Protein AF-A0A1X3DKF4-F1 (afdb_monomer_lite)

Structure (mmCIF, N/CA/C/O backbone):
data_AF-A0A1X3DKF4-F1
#
_entry.id   AF-A0A1X3DKF4-F1
#
loop_
_atom_site.group_PDB
_atom_site.id
_atom_site.type_symbol
_atom_site.label_atom_id
_atom_site.label_alt_id
_atom_site.label_comp_id
_atom_site.label_asym_id
_atom_site.label_entity_id
_atom_site.label_seq_id
_atom_site.pdbx_PDB_ins_code
_atom_site.Cartn_x
_atom_site.Cartn_y
_atom_site.Cartn_z
_atom_site.occupancy
_atom_site.B_iso_or_equiv
_atom_site.auth_seq_id
_atom_site.auth_comp_id
_atom_site.auth_asym_id
_atom_site.auth_atom_id
_atom_site.pdbx_PDB_model_num
ATOM 1 N N . MET A 1 1 ? 24.517 -13.925 -3.374 1.00 43.31 1 MET A N 1
ATOM 2 C CA . MET A 1 1 ? 24.315 -14.612 -4.671 1.00 43.31 1 MET A CA 1
ATOM 3 C C . MET A 1 1 ? 22.936 -14.247 -5.194 1.00 43.31 1 MET A C 1
ATOM 5 O O . MET A 1 1 ? 21.982 -14.393 -4.443 1.00 43.31 1 MET A O 1
ATOM 9 N N . ALA A 1 2 ? 22.820 -13.753 -6.428 1.00 64.00 2 ALA A N 1
ATOM 10 C CA . ALA A 1 2 ? 21.516 -13.524 -7.049 1.00 64.00 2 ALA A CA 1
ATOM 11 C C . ALA A 1 2 ? 20.961 -14.861 -7.572 1.00 64.00 2 ALA A C 1
ATOM 13 O O . ALA A 1 2 ? 21.610 -15.526 -8.379 1.00 64.00 2 ALA A O 1
ATOM 14 N N . SER A 1 3 ? 19.785 -15.279 -7.099 1.00 77.75 3 SER A N 1
ATOM 15 C CA . SER A 1 3 ? 19.079 -16.444 -7.648 1.00 77.75 3 SER A CA 1
ATOM 16 C C . SER A 1 3 ? 18.406 -16.042 -8.956 1.00 77.75 3 SER A C 1
ATOM 18 O O . SER A 1 3 ? 17.637 -15.084 -8.973 1.00 77.75 3 SER A O 1
ATOM 20 N N . ARG A 1 4 ? 18.613 -16.800 -10.038 1.00 82.31 4 ARG A N 1
ATOM 21 C CA . ARG A 1 4 ? 17.828 -16.617 -11.268 1.00 82.31 4 ARG A CA 1
ATOM 22 C C . ARG A 1 4 ? 16.382 -17.050 -10.999 1.00 82.31 4 ARG A C 1
ATOM 24 O O . ARG A 1 4 ? 16.154 -18.146 -10.487 1.00 82.31 4 ARG A O 1
ATOM 31 N N . LYS A 1 5 ? 15.421 -16.179 -11.303 1.00 84.88 5 LYS A N 1
ATOM 32 C CA . LYS A 1 5 ? 13.977 -16.431 -11.209 1.00 84.88 5 LYS A CA 1
ATOM 33 C C . LYS A 1 5 ? 13.355 -16.104 -12.565 1.00 84.88 5 LYS A C 1
ATOM 35 O O . LYS A 1 5 ? 13.715 -15.094 -13.161 1.00 84.88 5 LYS A O 1
ATOM 40 N N . ASN A 1 6 ? 12.450 -16.954 -13.039 1.00 87.62 6 ASN A N 1
ATOM 41 C CA . ASN A 1 6 ? 11.655 -16.667 -14.231 1.00 87.62 6 ASN A CA 1
ATOM 42 C C . ASN A 1 6 ? 10.365 -15.982 -13.779 1.00 87.62 6 ASN A C 1
ATOM 44 O O . ASN A 1 6 ? 9.686 -16.492 -12.889 1.00 87.62 6 ASN A O 1
ATOM 48 N N . ILE A 1 7 ? 10.055 -14.830 -14.368 1.00 86.19 7 ILE A N 1
ATOM 49 C CA . ILE A 1 7 ? 8.872 -14.030 -14.045 1.00 86.19 7 ILE A CA 1
ATOM 50 C C . ILE A 1 7 ? 8.028 -13.946 -15.311 1.00 86.19 7 ILE A C 1
ATOM 52 O O . ILE A 1 7 ? 8.547 -13.621 -16.377 1.00 86.19 7 ILE A O 1
ATOM 56 N N . HIS A 1 8 ? 6.740 -14.256 -15.194 1.00 90.19 8 HIS A N 1
ATOM 57 C CA . HIS A 1 8 ? 5.787 -13.985 -16.261 1.00 90.19 8 HIS A CA 1
ATOM 58 C C . HIS A 1 8 ? 5.372 -12.511 -16.200 1.00 90.19 8 HIS A C 1
ATOM 60 O O . HIS A 1 8 ? 4.999 -12.017 -15.136 1.00 90.19 8 HIS A O 1
ATOM 66 N N . VAL A 1 9 ? 5.454 -11.819 -17.333 1.00 89.88 9 VAL A N 1
ATOM 67 C CA . VAL A 1 9 ? 5.118 -10.400 -17.475 1.00 89.88 9 VAL A CA 1
ATOM 68 C C . VAL A 1 9 ? 3.869 -10.309 -18.343 1.00 89.88 9 VAL A C 1
ATOM 70 O O . VAL A 1 9 ? 3.807 -10.943 -19.391 1.00 89.88 9 VAL A O 1
ATOM 73 N N . THR A 1 10 ? 2.866 -9.562 -17.883 1.00 92.06 10 THR A N 1
ATOM 74 C CA . THR A 1 10 ? 1.636 -9.338 -18.660 1.00 92.06 10 THR A CA 1
ATOM 75 C C . THR A 1 10 ? 1.871 -8.324 -19.776 1.00 92.06 10 THR A C 1
ATOM 77 O O . THR A 1 10 ? 2.720 -7.444 -19.619 1.00 92.06 10 THR A O 1
ATOM 80 N N . ASP A 1 11 ? 1.053 -8.363 -20.828 1.00 95.00 11 ASP A N 1
ATOM 81 C CA . ASP A 1 11 ? 1.101 -7.400 -21.939 1.00 95.00 11 ASP A CA 1
ATOM 82 C C . ASP A 1 11 ? 1.064 -5.942 -21.449 1.00 95.00 11 ASP A C 1
ATOM 84 O O . ASP A 1 11 ? 1.830 -5.099 -21.912 1.00 95.00 11 ASP A O 1
ATOM 88 N N . ASN A 1 12 ? 0.235 -5.643 -20.441 1.00 93.00 12 ASN A N 1
ATOM 89 C CA . ASN A 1 12 ? 0.157 -4.304 -19.847 1.00 93.00 12 ASN A CA 1
ATOM 90 C C . ASN A 1 12 ? 1.481 -3.884 -19.195 1.00 93.00 12 ASN A C 1
ATOM 92 O O 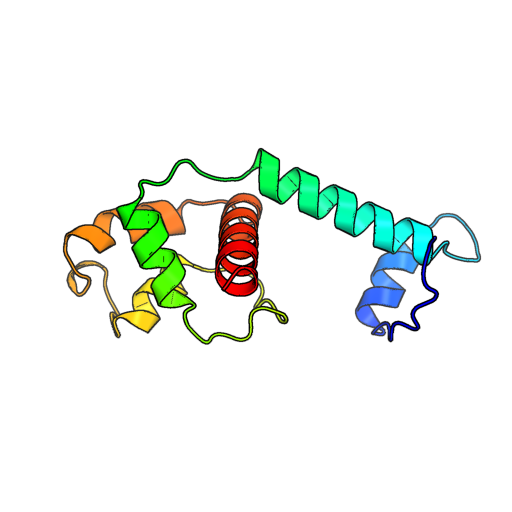. ASN A 1 12 ? 1.906 -2.735 -19.323 1.00 93.00 12 ASN A O 1
ATOM 96 N N . THR A 1 13 ? 2.138 -4.798 -18.478 1.00 92.00 13 THR A N 1
ATOM 97 C CA . THR A 1 13 ? 3.437 -4.533 -17.847 1.00 92.00 13 THR A CA 1
ATOM 98 C C . THR A 1 13 ? 4.530 -4.359 -18.901 1.00 92.00 13 THR A C 1
ATOM 100 O O . THR A 1 13 ? 5.360 -3.459 -18.775 1.00 92.00 13 THR A O 1
ATOM 103 N N . GLU A 1 14 ? 4.511 -5.175 -19.955 1.00 93.00 14 GLU A N 1
ATOM 104 C CA . GLU A 1 14 ? 5.441 -5.074 -21.078 1.00 93.00 14 GLU A CA 1
ATOM 105 C C . GLU A 1 14 ? 5.312 -3.723 -21.788 1.00 93.00 14 GLU A C 1
ATOM 107 O O . GLU A 1 14 ? 6.296 -2.989 -21.899 1.00 93.00 14 GLU A O 1
ATOM 112 N N . GLN A 1 15 ? 4.094 -3.334 -22.170 1.00 93.06 15 GLN A N 1
ATOM 113 C CA . GLN A 1 15 ? 3.829 -2.042 -22.805 1.00 93.06 15 GLN A CA 1
ATOM 114 C C . GLN A 1 15 ? 4.218 -0.863 -21.906 1.00 93.06 15 GLN A C 1
ATOM 116 O O . GLN A 1 15 ? 4.786 0.122 -22.384 1.00 93.06 15 GLN A O 1
ATOM 121 N N . TYR A 1 16 ? 3.958 -0.962 -20.597 1.00 92.06 16 TYR A N 1
ATOM 122 C CA . TYR A 1 16 ? 4.351 0.067 -19.636 1.00 92.06 16 TYR A CA 1
ATOM 123 C C . TYR A 1 16 ? 5.870 0.288 -19.618 1.00 92.06 16 TYR A C 1
ATOM 125 O O . TYR A 1 16 ? 6.318 1.439 -19.576 1.00 92.06 16 TYR A O 1
ATOM 133 N N . ILE A 1 17 ? 6.648 -0.799 -19.650 1.00 92.25 17 ILE A N 1
ATOM 134 C CA . ILE A 1 17 ? 8.115 -0.766 -19.636 1.00 92.25 17 ILE A CA 1
ATOM 135 C C . ILE A 1 17 ? 8.658 -0.261 -20.977 1.00 92.25 17 ILE A C 1
ATOM 137 O O . ILE A 1 17 ? 9.475 0.664 -20.993 1.00 92.25 17 ILE A O 1
ATOM 141 N N . ILE A 1 18 ? 8.177 -0.804 -22.099 1.00 91.81 18 ILE A N 1
ATOM 142 C CA . ILE A 1 18 ? 8.618 -0.406 -23.444 1.00 91.81 18 ILE A CA 1
ATOM 143 C C . ILE A 1 18 ? 8.368 1.088 -23.673 1.00 91.81 18 ILE A C 1
ATOM 145 O O . ILE A 1 18 ? 9.277 1.799 -24.089 1.00 91.81 18 ILE A O 1
ATOM 149 N N . GLY A 1 19 ? 7.189 1.602 -23.303 1.00 91.25 19 GLY A N 1
ATOM 150 C CA . GLY A 1 19 ? 6.840 3.017 -23.478 1.00 91.25 19 GLY A CA 1
ATOM 151 C C . GLY A 1 19 ? 7.690 4.011 -22.673 1.00 91.25 19 GLY A C 1
ATOM 152 O O . GLY A 1 19 ? 7.536 5.218 -22.842 1.00 91.25 19 GLY A O 1
ATOM 153 N N . ARG A 1 20 ? 8.566 3.531 -21.781 1.00 89.31 20 ARG A N 1
ATOM 154 C CA . ARG A 1 20 ? 9.468 4.341 -20.939 1.00 89.31 20 ARG A CA 1
ATOM 155 C C . ARG A 1 20 ? 10.944 4.023 -21.166 1.00 89.31 20 ARG A C 1
ATOM 157 O O . ARG A 1 20 ? 11.793 4.557 -20.458 1.00 89.31 20 ARG A O 1
ATOM 164 N N . THR A 1 21 ? 11.253 3.162 -22.132 1.00 86.94 21 THR A N 1
ATOM 165 C CA . THR A 1 21 ? 12.627 2.774 -22.448 1.00 86.94 21 THR A CA 1
ATOM 166 C C . THR A 1 21 ? 13.052 3.431 -23.758 1.00 86.94 21 THR A C 1
ATOM 168 O O . THR A 1 21 ? 12.310 3.428 -24.732 1.00 86.94 21 THR A O 1
ATOM 171 N N . THR A 1 22 ? 14.244 4.028 -23.782 1.00 77.25 22 THR A N 1
ATOM 172 C CA . THR A 1 22 ? 14.799 4.708 -24.966 1.00 77.25 22 THR A CA 1
ATOM 173 C C . THR A 1 22 ? 15.592 3.778 -25.886 1.00 77.25 22 THR A C 1
ATOM 175 O O . THR A 1 22 ? 16.008 4.199 -26.961 1.00 77.25 22 THR A O 1
ATOM 178 N N . THR A 1 23 ? 15.833 2.533 -25.465 1.00 73.25 23 THR A N 1
ATOM 179 C CA . THR A 1 23 ? 16.598 1.525 -26.205 1.00 73.25 23 THR A CA 1
ATOM 180 C C . THR A 1 23 ? 15.677 0.492 -26.847 1.00 73.25 23 THR A C 1
ATOM 182 O O . THR A 1 23 ? 14.663 0.120 -26.262 1.00 73.25 23 THR A O 1
ATOM 185 N N . ASP A 1 24 ? 16.088 -0.046 -28.000 1.00 72.62 24 ASP A N 1
ATOM 186 C CA . ASP A 1 24 ? 15.342 -1.080 -28.742 1.00 72.62 24 ASP A CA 1
ATOM 187 C C . ASP A 1 24 ? 15.127 -2.379 -27.943 1.00 72.62 24 ASP A C 1
ATOM 189 O O . ASP A 1 24 ? 14.246 -3.175 -28.259 1.00 72.62 24 ASP A O 1
ATOM 193 N N . GLN A 1 25 ? 15.925 -2.602 -26.893 1.00 79.19 25 GLN A N 1
ATOM 194 C CA . GLN A 1 25 ? 15.729 -3.686 -25.933 1.00 79.19 25 GLN A CA 1
ATOM 195 C C . GLN A 1 25 ? 15.653 -3.129 -24.506 1.00 79.19 25 GLN A C 1
ATOM 197 O O . GLN A 1 25 ? 16.643 -2.565 -24.023 1.00 79.19 25 GLN A O 1
ATOM 202 N N . PRO A 1 26 ? 14.513 -3.283 -23.809 1.00 82.81 26 PRO A N 1
ATOM 203 C CA . PRO A 1 26 ? 14.398 -2.897 -22.410 1.00 82.81 26 PRO A CA 1
ATOM 204 C C . PRO A 1 26 ? 15.270 -3.754 -21.489 1.00 82.81 26 PRO A C 1
ATOM 206 O O . PRO A 1 26 ? 15.288 -4.984 -21.582 1.00 82.81 26 PRO A O 1
ATOM 209 N N . ASN A 1 27 ? 15.948 -3.118 -20.531 1.00 89.31 27 ASN A N 1
ATOM 210 C CA . ASN A 1 27 ? 16.587 -3.830 -19.424 1.00 89.31 27 ASN A CA 1
ATOM 211 C C . ASN A 1 27 ? 15.530 -4.247 -18.389 1.00 89.31 27 ASN A C 1
ATOM 213 O O . ASN A 1 27 ? 15.360 -3.589 -17.364 1.00 89.31 27 ASN A O 1
ATOM 217 N N . TRP A 1 28 ? 14.841 -5.360 -18.649 1.00 89.44 28 TRP A N 1
ATOM 218 C CA . TRP A 1 28 ? 13.760 -5.885 -17.807 1.00 89.44 28 TRP A CA 1
ATOM 219 C C . TRP A 1 28 ? 14.128 -5.992 -16.330 1.00 89.44 28 TRP A C 1
ATOM 221 O O . TRP A 1 28 ? 13.398 -5.507 -15.467 1.00 89.44 28 TRP A O 1
ATOM 231 N N . SER A 1 29 ? 15.270 -6.615 -16.028 1.00 89.12 29 SER A N 1
ATOM 232 C CA . SER A 1 29 ? 15.708 -6.807 -14.645 1.00 89.12 29 SER A CA 1
ATOM 233 C C . SER A 1 29 ? 16.002 -5.479 -13.960 1.00 89.12 29 SER A C 1
ATOM 235 O O . SER A 1 29 ? 15.584 -5.287 -12.823 1.00 89.12 29 SER A O 1
ATOM 237 N N . GLY A 1 30 ? 16.684 -4.558 -14.649 1.00 89.94 30 GLY A N 1
ATOM 238 C CA . GLY A 1 30 ? 16.954 -3.222 -14.124 1.00 89.94 30 GLY A CA 1
ATOM 239 C C . GLY A 1 30 ? 15.665 -2.463 -13.824 1.00 89.94 30 GLY A C 1
ATOM 240 O O . GLY A 1 30 ? 15.478 -1.999 -12.706 1.00 89.94 30 GLY A O 1
ATOM 241 N N . THR A 1 31 ? 14.738 -2.414 -14.783 1.00 91.38 31 THR A N 1
ATOM 242 C CA . THR A 1 31 ? 13.466 -1.702 -14.625 1.00 91.38 31 THR A CA 1
ATOM 243 C C . THR A 1 31 ? 12.619 -2.269 -13.489 1.00 91.38 31 THR A C 1
ATOM 245 O O . THR A 1 31 ? 12.092 -1.502 -12.687 1.00 91.38 31 THR A O 1
ATOM 248 N N . ILE A 1 32 ? 12.505 -3.596 -13.386 1.00 91.88 32 ILE A N 1
ATOM 249 C CA . ILE A 1 32 ? 11.733 -4.240 -12.316 1.00 91.88 32 ILE A CA 1
ATOM 250 C C . ILE A 1 32 ? 12.383 -3.983 -10.952 1.00 91.88 32 ILE A C 1
ATOM 252 O O . ILE A 1 32 ? 11.691 -3.581 -10.020 1.00 91.88 32 ILE A O 1
ATOM 256 N N . ASN A 1 33 ? 13.701 -4.160 -10.831 1.00 92.75 33 ASN A N 1
ATOM 257 C CA . ASN A 1 33 ? 14.401 -3.930 -9.566 1.00 92.75 33 ASN A CA 1
ATOM 258 C C . ASN A 1 33 ? 14.275 -2.468 -9.114 1.00 92.75 33 ASN A C 1
ATOM 260 O O . ASN A 1 33 ? 13.896 -2.222 -7.973 1.00 92.75 33 ASN A O 1
ATOM 264 N N . SER A 1 34 ? 14.493 -1.503 -10.013 1.00 93.44 34 SER A N 1
ATOM 265 C CA . SER A 1 34 ? 14.338 -0.080 -9.691 1.00 93.44 34 SER A CA 1
ATOM 266 C C . SER A 1 34 ? 12.894 0.300 -9.355 1.00 93.44 34 SER A C 1
ATOM 268 O O . SER A 1 34 ? 12.672 1.168 -8.514 1.00 93.44 34 SER A O 1
ATOM 270 N N . ALA A 1 35 ? 11.896 -0.360 -9.953 1.00 93.50 35 ALA A N 1
ATOM 271 C CA . ALA A 1 35 ? 10.503 -0.168 -9.559 1.00 93.50 35 ALA A CA 1
ATOM 272 C C . ALA A 1 35 ? 10.265 -0.615 -8.107 1.00 93.50 35 ALA A C 1
ATOM 274 O O . ALA A 1 35 ? 9.637 0.115 -7.346 1.00 93.50 35 ALA A O 1
ATOM 275 N N . PHE A 1 36 ? 10.805 -1.765 -7.692 1.00 94.75 36 PHE A N 1
ATOM 276 C CA . PHE A 1 36 ? 10.713 -2.209 -6.297 1.00 94.75 36 PHE A CA 1
ATOM 277 C C . PHE A 1 36 ? 11.501 -1.316 -5.331 1.00 94.75 36 PHE A C 1
ATOM 279 O O . PHE A 1 36 ? 11.018 -1.059 -4.232 1.00 94.75 36 PHE A O 1
ATOM 286 N N . GLU A 1 37 ? 12.662 -0.794 -5.732 1.00 97.12 37 GLU A N 1
ATOM 287 C CA . GLU A 1 37 ? 13.403 0.202 -4.944 1.00 97.12 37 GLU A CA 1
ATOM 288 C C . GLU A 1 37 ? 12.579 1.481 -4.734 1.00 97.12 37 GLU A C 1
ATOM 290 O O . GLU A 1 37 ? 12.493 1.984 -3.612 1.00 97.12 37 GLU A O 1
ATOM 295 N N . LEU A 1 38 ? 11.918 1.976 -5.787 1.00 96.69 38 LEU A N 1
ATOM 296 C CA . LEU A 1 38 ? 11.024 3.131 -5.702 1.00 96.69 38 LEU A CA 1
ATOM 297 C C . LEU A 1 38 ? 9.819 2.849 -4.797 1.00 96.69 38 LEU A C 1
ATOM 299 O O . LEU A 1 38 ? 9.481 3.679 -3.957 1.00 96.69 38 LEU A O 1
ATOM 303 N N . LEU A 1 39 ? 9.186 1.681 -4.936 1.00 96.06 39 LEU A N 1
ATOM 304 C CA . LEU A 1 39 ? 8.067 1.280 -4.081 1.00 96.06 39 LEU A CA 1
ATOM 305 C C . LEU A 1 39 ? 8.491 1.193 -2.611 1.00 96.06 39 LEU A C 1
ATOM 307 O O . LEU A 1 39 ? 7.803 1.741 -1.757 1.00 96.06 39 LEU A O 1
ATOM 311 N N . ALA A 1 40 ? 9.642 0.588 -2.310 1.00 97.12 40 ALA A N 1
ATOM 312 C CA . ALA A 1 40 ? 10.170 0.518 -0.948 1.00 97.12 40 ALA A CA 1
ATOM 313 C C . ALA A 1 40 ? 10.481 1.913 -0.377 1.00 97.12 40 ALA A C 1
ATOM 315 O O . ALA A 1 40 ? 10.221 2.184 0.798 1.00 97.12 40 ALA A O 1
ATOM 316 N N . HIS A 1 41 ? 11.009 2.818 -1.207 1.00 97.88 41 HIS A N 1
ATOM 317 C CA . HIS A 1 41 ? 11.224 4.206 -0.814 1.00 97.88 41 HIS A CA 1
ATOM 318 C C . HIS A 1 41 ? 9.904 4.913 -0.485 1.00 97.88 41 HIS A C 1
ATOM 320 O O . HIS A 1 41 ? 9.794 5.501 0.589 1.00 97.88 41 HIS A O 1
ATOM 326 N N . LEU A 1 42 ? 8.899 4.813 -1.362 1.00 97.81 42 LEU A N 1
ATOM 327 C CA . LEU A 1 42 ? 7.576 5.412 -1.159 1.00 97.81 42 LEU A CA 1
ATOM 328 C C . LEU A 1 42 ? 6.878 4.842 0.077 1.00 97.81 42 LEU A C 1
ATOM 330 O O . LEU A 1 42 ? 6.395 5.612 0.897 1.00 97.81 42 LEU A O 1
ATOM 334 N N . ALA A 1 43 ? 6.886 3.520 0.263 1.00 97.56 43 ALA A N 1
ATOM 335 C CA . ALA A 1 43 ? 6.288 2.878 1.432 1.00 97.56 43 ALA A CA 1
ATOM 336 C C . ALA A 1 43 ? 6.891 3.394 2.746 1.00 97.56 43 ALA A C 1
ATOM 338 O O . ALA A 1 43 ? 6.185 3.558 3.735 1.00 97.56 43 ALA A O 1
ATOM 339 N N . LYS A 1 44 ? 8.195 3.690 2.759 1.00 97.44 44 LYS A N 1
ATOM 340 C CA . LYS A 1 44 ? 8.865 4.275 3.922 1.00 97.44 44 LYS A CA 1
ATOM 341 C C . LYS A 1 44 ? 8.575 5.770 4.078 1.00 97.44 44 LYS A C 1
ATOM 343 O O . LYS A 1 44 ? 8.341 6.213 5.197 1.00 97.44 44 LYS A O 1
ATOM 348 N N . ALA A 1 45 ? 8.657 6.536 2.992 1.00 98.12 45 ALA A N 1
ATOM 349 C CA . ALA A 1 45 ? 8.541 7.994 3.011 1.00 98.12 45 ALA A CA 1
ATOM 350 C C . ALA A 1 45 ? 7.108 8.469 3.289 1.00 98.12 45 ALA A C 1
ATOM 352 O O . ALA A 1 45 ? 6.914 9.459 3.984 1.00 98.12 45 ALA A O 1
ATOM 353 N N . GLU A 1 46 ? 6.120 7.735 2.782 1.00 98.19 46 GLU A N 1
ATOM 354 C CA . GLU A 1 46 ? 4.699 8.085 2.847 1.00 98.19 46 GLU A CA 1
ATOM 355 C C . GLU A 1 46 ? 3.964 7.346 3.972 1.00 98.19 46 GLU A C 1
ATOM 357 O O . GLU A 1 46 ? 2.740 7.426 4.067 1.00 98.19 46 GLU A O 1
ATOM 362 N N . LYS A 1 47 ? 4.680 6.605 4.831 1.00 97.31 47 LYS A N 1
ATOM 363 C CA . LYS A 1 47 ? 4.059 5.884 5.945 1.00 97.31 47 LYS A CA 1
ATOM 364 C C . LYS A 1 47 ? 3.420 6.884 6.915 1.00 97.31 47 LYS A C 1
ATOM 366 O O . LYS A 1 47 ? 4.147 7.670 7.524 1.00 97.31 47 LYS A O 1
ATOM 371 N N . PRO A 1 48 ? 2.092 6.846 7.109 1.00 96.44 48 PRO A N 1
ATOM 372 C CA . PRO A 1 48 ? 1.433 7.797 7.985 1.00 96.44 48 PRO A CA 1
ATOM 373 C C . PRO A 1 48 ? 1.701 7.485 9.457 1.00 96.44 48 PRO A C 1
ATOM 375 O O . PRO A 1 48 ? 1.923 6.337 9.855 1.00 96.44 48 PRO A O 1
ATOM 378 N N . GLU A 1 49 ? 1.616 8.527 10.278 1.00 96.31 49 GLU A N 1
ATOM 379 C CA . GLU A 1 49 ? 1.585 8.398 11.730 1.00 96.31 49 GLU A CA 1
ATOM 380 C C . GLU A 1 49 ? 0.181 7.963 12.166 1.00 96.31 49 GLU A C 1
ATOM 382 O O . GLU A 1 49 ? -0.783 8.730 12.105 1.00 96.31 49 GLU A O 1
ATOM 387 N N . LEU A 1 50 ? 0.068 6.704 12.578 1.00 95.75 50 LEU A N 1
ATOM 388 C CA . LEU A 1 50 ? -1.148 6.105 13.121 1.00 95.75 50 LEU A CA 1
ATOM 389 C C . LEU A 1 50 ? -0.854 5.555 14.516 1.00 95.75 50 LEU A C 1
ATOM 391 O O . LEU A 1 50 ? 0.264 5.101 14.789 1.00 95.75 50 LEU A O 1
ATOM 395 N N . SER A 1 51 ? -1.851 5.602 15.394 1.00 96.62 51 SER A N 1
ATOM 396 C CA . SER A 1 51 ? -1.761 5.028 16.734 1.00 96.62 51 SER A CA 1
ATOM 397 C C . SER A 1 51 ? -1.678 3.496 16.674 1.00 96.62 51 SER A C 1
ATOM 399 O O . SER A 1 51 ? -1.968 2.874 15.651 1.00 96.62 51 SER A O 1
ATOM 401 N N . GLY A 1 52 ? -1.284 2.861 17.782 1.00 96.44 52 GLY A N 1
ATOM 402 C CA . GLY A 1 52 ? -1.273 1.396 17.870 1.00 96.44 52 GLY A CA 1
ATOM 403 C C . GLY A 1 52 ? -2.660 0.776 17.667 1.00 96.44 52 GLY A C 1
ATOM 404 O O . GLY A 1 52 ? -2.769 -0.261 17.021 1.00 96.44 52 GLY A O 1
ATOM 405 N N . GLU A 1 53 ? -3.710 1.439 18.160 1.00 95.88 53 GLU A N 1
ATOM 406 C CA . GLU A 1 53 ? -5.103 1.015 17.975 1.00 95.88 53 GLU A CA 1
ATOM 407 C C . GLU A 1 53 ? -5.531 1.148 16.510 1.00 95.88 53 GLU A C 1
ATOM 409 O O . GLU A 1 53 ? -6.094 0.216 15.950 1.00 95.88 53 GLU A O 1
ATOM 414 N N . GLU A 1 54 ? -5.181 2.253 15.847 1.00 97.12 54 GLU A N 1
ATOM 415 C CA . GLU A 1 54 ? -5.473 2.444 14.422 1.00 97.12 54 GLU A CA 1
ATOM 416 C C . GLU A 1 54 ? -4.754 1.408 13.548 1.00 97.12 54 GLU A C 1
ATOM 418 O O . GLU A 1 54 ? -5.340 0.871 12.607 1.00 97.12 54 GLU A O 1
ATOM 423 N N . TRP A 1 55 ? -3.497 1.085 13.869 1.00 97.69 55 TRP A N 1
ATOM 424 C CA . TRP A 1 55 ? -2.778 0.009 13.189 1.00 97.69 55 TRP A CA 1
ATOM 425 C C . TRP A 1 55 ? -3.434 -1.351 13.411 1.00 97.69 55 TRP A C 1
ATOM 427 O O . TRP A 1 55 ? -3.544 -2.111 12.451 1.00 97.69 55 TRP A O 1
ATOM 437 N N . ALA A 1 56 ? -3.872 -1.653 14.635 1.00 96.94 56 ALA A N 1
ATOM 438 C CA . ALA A 1 56 ? -4.554 -2.905 14.942 1.00 96.94 56 ALA A CA 1
ATOM 439 C C . ALA A 1 56 ? -5.869 -3.034 14.158 1.00 96.94 56 ALA A C 1
ATOM 441 O O . ALA A 1 56 ? -6.115 -4.072 13.547 1.00 96.94 56 ALA A O 1
ATOM 442 N N . GLU A 1 57 ? -6.666 -1.964 14.093 1.00 97.00 57 GLU A N 1
ATOM 443 C CA . GLU A 1 57 ? -7.887 -1.921 13.282 1.00 97.00 57 GLU A CA 1
ATOM 444 C C . GLU A 1 57 ? -7.590 -2.205 11.810 1.00 97.00 57 GLU A C 1
ATOM 446 O O . GLU A 1 57 ? -8.182 -3.102 11.214 1.00 97.00 57 GLU A O 1
ATOM 451 N N . ILE A 1 58 ? -6.609 -1.514 11.224 1.00 97.38 58 ILE A N 1
ATOM 452 C CA . ILE A 1 58 ? -6.254 -1.718 9.817 1.00 97.38 58 ILE A CA 1
ATOM 453 C C . ILE A 1 58 ? -5.726 -3.135 9.565 1.00 97.38 58 ILE A C 1
ATOM 455 O O . ILE A 1 58 ? -6.053 -3.745 8.548 1.00 97.38 58 ILE A O 1
ATOM 459 N N . GLN A 1 59 ? -4.914 -3.683 10.468 1.00 96.75 59 GLN A N 1
ATOM 460 C CA . GLN A 1 59 ? -4.422 -5.056 10.349 1.00 96.75 59 GLN A CA 1
ATOM 461 C C . GLN A 1 59 ? -5.578 -6.062 10.359 1.00 96.75 59 GLN A C 1
ATOM 463 O O . GLN A 1 59 ? -5.562 -6.990 9.548 1.00 96.75 59 GLN A O 1
ATOM 468 N N . ASN A 1 60 ? -6.593 -5.842 11.203 1.00 95.62 60 ASN A N 1
ATOM 469 C CA . ASN A 1 60 ? -7.789 -6.680 11.288 1.00 95.62 60 ASN A CA 1
ATOM 470 C C . ASN A 1 60 ? -8.641 -6.643 10.012 1.00 95.62 60 ASN A C 1
ATOM 472 O O . ASN A 1 60 ? -9.142 -7.695 9.614 1.00 95.62 60 ASN A O 1
ATOM 476 N N . ILE A 1 61 ? -8.747 -5.489 9.330 1.00 95.38 61 ILE A N 1
ATOM 477 C CA . ILE A 1 61 ? -9.434 -5.383 8.022 1.00 95.38 61 ILE A CA 1
ATOM 478 C C . ILE A 1 61 ? -8.902 -6.445 7.053 1.00 95.38 61 ILE A C 1
ATOM 480 O O . ILE A 1 61 ? -9.674 -7.102 6.357 1.00 95.38 61 ILE A O 1
ATOM 484 N N . TYR A 1 62 ? -7.580 -6.625 7.032 1.00 95.31 62 TYR A N 1
ATOM 485 C CA . TYR A 1 62 ? -6.888 -7.488 6.077 1.00 95.31 62 TYR A CA 1
ATOM 486 C C . TYR A 1 62 ? -6.471 -8.850 6.644 1.00 95.31 62 TYR A C 1
ATOM 488 O O . TYR A 1 62 ? -5.728 -9.581 5.984 1.00 95.31 62 TYR A O 1
ATOM 496 N N . ALA A 1 63 ? -6.938 -9.225 7.836 1.00 94.12 63 ALA A N 1
ATOM 497 C CA . ALA A 1 63 ? -6.649 -10.534 8.409 1.00 94.12 63 ALA A CA 1
ATOM 498 C C . ALA A 1 63 ? -7.145 -11.652 7.470 1.00 94.12 63 ALA A C 1
ATOM 500 O O . ALA A 1 63 ? -8.321 -11.717 7.117 1.00 94.12 63 ALA A O 1
ATOM 501 N N . GLY A 1 64 ? -6.232 -12.520 7.023 1.00 89.00 64 GLY A N 1
ATOM 502 C CA . GLY A 1 64 ? -6.538 -13.598 6.072 1.00 89.00 64 GLY A CA 1
ATOM 503 C C . GLY A 1 64 ? -6.770 -13.153 4.619 1.00 89.00 64 GLY A C 1
ATOM 504 O O . GLY A 1 64 ? -7.162 -13.979 3.795 1.00 89.00 64 GLY A O 1
ATOM 505 N N . SER A 1 65 ? -6.531 -11.881 4.281 1.00 88.81 65 SER A N 1
ATOM 506 C CA . SER A 1 65 ? -6.653 -11.379 2.907 1.00 88.81 65 SER A CA 1
ATOM 507 C C . SER A 1 65 ? -5.427 -11.713 2.055 1.00 88.81 65 SER A C 1
ATOM 509 O O . SER A 1 65 ? -4.286 -11.553 2.488 1.00 88.81 65 SER A O 1
ATOM 511 N N . GLU A 1 66 ? -5.650 -12.097 0.795 1.00 86.44 66 GLU A N 1
ATOM 512 C CA . GLU A 1 66 ? -4.571 -12.327 -0.171 1.00 86.44 66 GLU A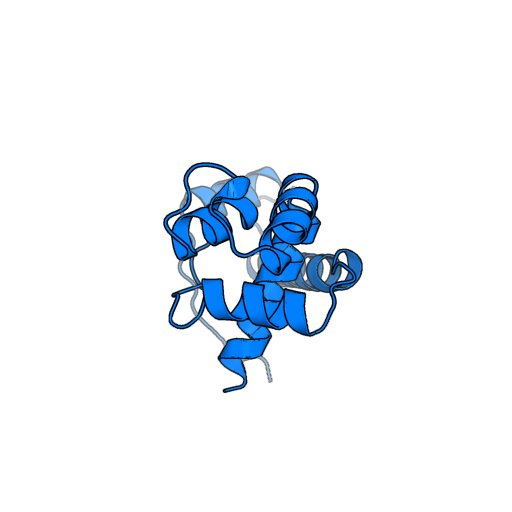 CA 1
ATOM 513 C C . GLU A 1 66 ? -4.107 -11.004 -0.795 1.00 86.44 66 GLU A C 1
ATOM 515 O O . GLU A 1 66 ? -4.580 -10.571 -1.848 1.00 86.44 66 GLU A O 1
ATOM 520 N N . LEU A 1 67 ? -3.160 -10.343 -0.130 1.00 85.94 67 LEU A N 1
ATOM 521 C CA . LEU A 1 67 ? -2.695 -9.013 -0.518 1.00 85.94 67 LEU A CA 1
ATOM 522 C C . LEU A 1 67 ? -1.699 -9.006 -1.684 1.00 85.94 67 LEU A C 1
ATOM 524 O O . LEU A 1 67 ? -1.215 -7.929 -2.019 1.00 85.94 67 LEU A O 1
ATOM 528 N N . SER A 1 68 ? -1.369 -10.128 -2.335 1.00 80.75 68 SER A N 1
ATOM 529 C CA . SER A 1 68 ? -0.471 -10.111 -3.508 1.00 80.75 68 SER A CA 1
ATOM 530 C C . SER A 1 68 ? -1.070 -9.395 -4.726 1.00 80.75 68 SER A C 1
ATOM 532 O O . SER A 1 68 ? -0.327 -8.897 -5.574 1.00 80.75 68 SER A O 1
ATOM 534 N N . LYS A 1 69 ? -2.403 -9.275 -4.796 1.00 82.12 69 LYS A N 1
ATOM 535 C CA . LYS A 1 69 ? -3.128 -8.540 -5.840 1.00 82.12 69 LYS A CA 1
ATOM 536 C C . LYS A 1 69 ? -3.789 -7.302 -5.243 1.00 82.12 69 LYS A C 1
ATOM 538 O O . LYS A 1 69 ? -4.733 -7.412 -4.471 1.00 82.12 69 LYS A O 1
ATOM 543 N N . LEU A 1 70 ? -3.301 -6.121 -5.618 1.00 84.50 70 LEU A N 1
ATOM 544 C CA . LEU A 1 70 ? -3.913 -4.860 -5.198 1.00 84.50 70 LEU A CA 1
ATOM 545 C C . LEU A 1 70 ? -5.087 -4.515 -6.106 1.00 84.50 70 LEU A C 1
ATOM 547 O O . LEU A 1 70 ? -4.935 -4.477 -7.328 1.00 84.50 70 LEU A O 1
ATOM 551 N N . CYS A 1 71 ? -6.230 -4.205 -5.501 1.00 86.75 71 CYS A N 1
ATOM 552 C CA . CYS A 1 71 ? -7.301 -3.505 -6.193 1.00 86.75 71 CYS A CA 1
ATOM 553 C C . CYS A 1 71 ? -6.943 -2.016 -6.241 1.00 86.75 71 CYS A C 1
ATOM 555 O O . CYS A 1 71 ? -6.691 -1.403 -5.205 1.00 86.75 71 CYS A O 1
ATOM 557 N N . LEU A 1 72 ? -6.862 -1.459 -7.450 1.00 91.44 72 LEU A N 1
ATOM 558 C CA . LEU A 1 72 ? -6.576 -0.044 -7.677 1.00 91.44 72 LEU A CA 1
ATOM 559 C C . LEU A 1 72 ? -7.844 0.667 -8.191 1.00 91.44 72 LEU A C 1
ATOM 561 O O . LEU A 1 72 ? -8.539 0.092 -9.032 1.00 91.44 72 LEU A O 1
ATOM 565 N N . PRO A 1 73 ? -8.127 1.912 -7.761 1.00 94.75 73 PRO A N 1
ATOM 566 C CA . PRO A 1 73 ? -7.398 2.656 -6.731 1.00 94.75 73 PRO A CA 1
ATOM 567 C C . PRO A 1 73 ? -7.559 2.013 -5.346 1.00 94.75 73 PRO A C 1
ATOM 569 O O . PRO A 1 73 ? -8.572 1.377 -5.067 1.00 94.75 73 PRO A O 1
ATOM 572 N N . ILE A 1 74 ? -6.550 2.186 -4.491 1.00 96.06 74 ILE A N 1
ATOM 573 C CA . ILE A 1 74 ? -6.601 1.710 -3.106 1.00 96.06 74 ILE A CA 1
ATOM 574 C C . ILE A 1 74 ? -7.651 2.540 -2.364 1.00 96.06 74 ILE A C 1
ATOM 576 O O . ILE A 1 74 ? -7.697 3.763 -2.541 1.00 96.06 74 ILE A O 1
ATOM 580 N N . ASN A 1 75 ? -8.495 1.887 -1.561 1.00 96.69 75 ASN A N 1
ATOM 581 C CA . ASN A 1 75 ? -9.523 2.561 -0.778 1.00 96.69 75 ASN A CA 1
ATOM 582 C C . ASN A 1 75 ? -9.720 1.900 0.593 1.00 96.69 75 ASN A C 1
ATOM 584 O O . ASN A 1 75 ? -10.740 1.270 0.864 1.00 96.69 75 ASN A O 1
ATOM 588 N N . ILE A 1 76 ? -8.749 2.115 1.484 1.00 97.06 76 ILE A N 1
ATOM 589 C CA . ILE A 1 76 ? -8.743 1.507 2.826 1.00 97.06 76 ILE A CA 1
ATOM 590 C C . ILE A 1 76 ? -9.958 1.951 3.652 1.00 97.06 76 ILE A C 1
ATOM 592 O O . ILE A 1 76 ? -10.462 1.193 4.475 1.00 97.06 76 ILE A O 1
ATOM 596 N N . ALA A 1 77 ? -10.462 3.167 3.424 1.00 97.31 77 ALA A N 1
ATOM 597 C CA . ALA A 1 77 ? -11.680 3.640 4.072 1.00 97.31 77 ALA A CA 1
ATOM 598 C C . ALA A 1 77 ? -12.904 2.801 3.672 1.00 97.31 77 ALA A C 1
ATOM 600 O O . ALA A 1 77 ? -13.690 2.411 4.534 1.00 97.31 77 ALA A O 1
ATOM 601 N N . ALA A 1 78 ? -13.059 2.491 2.382 1.00 96.50 78 ALA A N 1
ATOM 602 C CA . ALA A 1 78 ? -14.123 1.603 1.919 1.00 96.50 78 ALA A CA 1
ATOM 603 C C . ALA A 1 78 ? -13.934 0.169 2.430 1.00 96.50 78 ALA A C 1
ATOM 6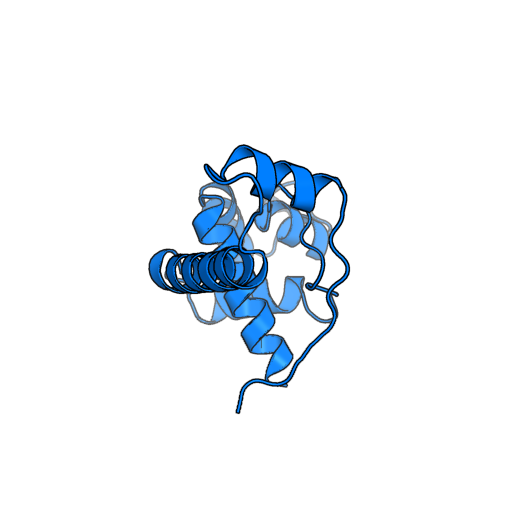05 O O . ALA A 1 78 ? -14.921 -0.483 2.778 1.00 96.50 78 ALA A O 1
ATOM 606 N N . ASP A 1 79 ? -12.690 -0.300 2.530 1.00 96.19 79 ASP A N 1
ATOM 607 C CA . ASP A 1 79 ? -12.380 -1.619 3.085 1.00 96.19 79 ASP A CA 1
ATOM 608 C C . ASP A 1 79 ? -12.754 -1.697 4.578 1.00 96.19 79 ASP A C 1
ATOM 610 O O . ASP A 1 79 ? -13.399 -2.658 4.994 1.00 96.19 79 ASP A O 1
ATOM 614 N N . LEU A 1 80 ? -12.471 -0.650 5.368 1.00 96.81 80 LEU A N 1
ATOM 615 C CA . LEU A 1 80 ? -12.910 -0.524 6.767 1.00 96.81 80 LEU A CA 1
ATOM 616 C C . LEU A 1 80 ? -14.444 -0.544 6.882 1.00 96.81 80 LEU A C 1
ATOM 618 O O . LEU A 1 80 ? -14.998 -1.290 7.687 1.00 96.81 80 LEU A O 1
ATOM 622 N N . MET A 1 81 ? -15.139 0.257 6.068 1.00 97.62 81 MET A N 1
ATOM 623 C CA . MET A 1 81 ? -16.607 0.290 6.046 1.00 97.62 81 MET A CA 1
ATOM 624 C C . MET A 1 81 ? -17.187 -1.092 5.730 1.00 97.62 81 MET A C 1
ATOM 626 O O . MET A 1 81 ? -18.098 -1.559 6.412 1.00 97.62 81 MET A O 1
ATOM 630 N N . THR A 1 82 ? -16.612 -1.774 4.737 1.00 96.44 82 THR A N 1
ATOM 631 C CA . THR A 1 82 ? -17.023 -3.119 4.319 1.00 96.44 82 THR A CA 1
ATOM 632 C C . THR A 1 82 ? -16.766 -4.152 5.412 1.00 96.44 82 THR A C 1
ATOM 634 O O . THR A 1 82 ? -17.642 -4.973 5.678 1.00 96.44 82 THR A O 1
ATOM 637 N N . HIS A 1 83 ? -15.612 -4.088 6.082 1.00 95.88 83 HIS A N 1
ATOM 638 C CA . HIS A 1 83 ? -15.253 -4.981 7.186 1.00 95.88 83 HIS A CA 1
ATOM 639 C C . HIS A 1 83 ? -16.303 -4.962 8.306 1.00 95.88 83 HIS A C 1
ATOM 641 O O . HIS A 1 83 ? -16.695 -6.012 8.810 1.00 95.88 83 HIS A O 1
ATOM 647 N N . TYR A 1 84 ? -16.815 -3.776 8.638 1.00 96.25 84 TYR A N 1
ATOM 648 C CA . TYR A 1 84 ? -17.846 -3.592 9.661 1.00 96.25 84 TYR A CA 1
ATOM 649 C C . TYR A 1 84 ? -19.289 -3.707 9.138 1.00 96.25 84 TYR A C 1
ATOM 651 O O . TYR A 1 84 ? -20.234 -3.562 9.914 1.00 96.25 84 TYR A O 1
ATOM 659 N N . GLY A 1 85 ? -19.495 -3.952 7.839 1.00 96.94 85 GLY A N 1
ATOM 660 C CA . GLY A 1 85 ? -20.829 -3.959 7.226 1.00 96.94 85 GLY A CA 1
ATOM 661 C C . GLY A 1 85 ? -21.538 -2.598 7.279 1.00 96.94 85 GLY A C 1
ATOM 662 O O . GLY A 1 85 ? -22.767 -2.537 7.242 1.00 96.94 85 GLY A O 1
ATOM 663 N N . ALA A 1 86 ? -20.775 -1.509 7.391 1.00 97.12 86 ALA A N 1
ATOM 664 C CA . ALA A 1 86 ? -21.279 -0.150 7.497 1.00 97.12 86 ALA A CA 1
ATOM 665 C C . ALA A 1 86 ? -21.485 0.487 6.113 1.00 97.12 86 ALA A C 1
ATOM 667 O O . ALA A 1 86 ? -20.706 0.306 5.181 1.00 97.12 86 ALA A O 1
ATOM 668 N N . THR A 1 87 ? -22.537 1.294 5.998 1.00 94.81 87 THR A N 1
ATOM 669 C CA . THR A 1 87 ? -22.880 2.086 4.800 1.00 94.81 87 THR A CA 1
ATOM 670 C C . THR A 1 87 ? -22.714 3.588 5.022 1.00 94.81 87 THR A C 1
ATOM 672 O O . THR A 1 87 ? -22.543 4.338 4.065 1.00 94.81 87 THR A O 1
ATOM 675 N N . ILE A 1 88 ? -22.727 4.027 6.283 1.00 95.38 88 ILE A N 1
ATOM 676 C CA . ILE A 1 88 ? -22.477 5.407 6.714 1.00 95.38 88 ILE A CA 1
ATOM 677 C C . ILE A 1 88 ? -21.566 5.409 7.944 1.00 95.38 88 ILE A C 1
ATOM 679 O O . ILE A 1 88 ? -21.619 4.479 8.749 1.00 95.38 88 ILE A O 1
ATOM 683 N N . THR A 1 89 ? -20.755 6.455 8.116 1.00 95.25 89 THR A N 1
ATOM 684 C CA . THR A 1 89 ? -19.751 6.547 9.192 1.00 95.25 89 THR A CA 1
ATOM 685 C C . THR A 1 89 ? -20.337 6.303 10.583 1.00 95.25 89 THR A C 1
ATOM 687 O O . THR A 1 89 ? -19.732 5.603 11.382 1.00 95.25 89 THR A O 1
ATOM 690 N N . SER A 1 90 ? -21.551 6.786 10.864 1.00 95.62 90 SER A N 1
ATOM 691 C CA . SER A 1 90 ? -22.193 6.631 12.179 1.00 95.62 90 SER A CA 1
ATOM 692 C C . SER A 1 90 ? -22.569 5.187 12.544 1.00 95.62 90 SER A C 1
ATOM 694 O O . SER A 1 90 ? -23.016 4.950 13.661 1.00 95.62 90 SER A O 1
ATOM 696 N N . GLN A 1 91 ? -22.455 4.233 11.612 1.00 96.88 91 GLN A N 1
ATOM 697 C CA . GLN A 1 91 ? -22.634 2.799 11.878 1.00 96.88 91 GLN A CA 1
ATOM 698 C C . GLN A 1 91 ? -21.337 2.116 12.337 1.00 96.88 91 GLN A C 1
ATOM 700 O O . GLN A 1 91 ? -21.391 0.977 12.795 1.00 96.88 91 GLN A O 1
ATOM 705 N N . LEU A 1 92 ? -20.185 2.780 12.212 1.00 96.69 92 LEU A N 1
ATOM 706 C CA . LEU A 1 92 ? -18.909 2.260 12.693 1.00 96.69 92 LEU A CA 1
ATOM 707 C C . LEU A 1 92 ? -18.800 2.366 14.221 1.00 96.69 92 LEU A C 1
ATOM 709 O O . LEU A 1 92 ? -19.383 3.285 14.814 1.00 96.69 92 LEU A O 1
ATOM 713 N N . PRO A 1 93 ? -17.976 1.509 14.854 1.00 95.44 93 PRO A N 1
ATOM 714 C CA . PRO A 1 93 ? -17.515 1.740 16.220 1.00 95.44 93 PRO A CA 1
ATOM 715 C C . PRO A 1 93 ? -16.964 3.161 16.392 1.00 95.44 93 PRO A C 1
ATOM 717 O O . PRO A 1 93 ? -16.306 3.679 15.488 1.00 95.44 93 PRO A O 1
ATOM 720 N N . GLU A 1 94 ? -17.214 3.795 17.542 1.00 94.06 94 GLU A N 1
ATOM 721 C CA . GLU A 1 94 ? -16.862 5.207 17.778 1.00 94.06 94 GLU A CA 1
ATOM 722 C C . GLU A 1 94 ? -15.375 5.498 17.533 1.00 94.06 94 GLU A C 1
ATOM 724 O O . GLU A 1 94 ? -15.036 6.540 16.976 1.00 94.06 94 GLU A O 1
ATOM 729 N N . HIS A 1 95 ? -14.488 4.556 17.864 1.00 91.12 95 HIS A N 1
ATOM 730 C CA . HIS A 1 95 ? -13.048 4.692 17.634 1.00 91.12 95 HIS A CA 1
ATOM 731 C C . HIS A 1 95 ? -12.648 4.582 16.152 1.00 91.12 95 HIS A C 1
ATOM 733 O O . HIS A 1 95 ? -11.625 5.134 15.753 1.00 91.12 95 HIS A O 1
ATOM 739 N N . CYS A 1 96 ? -13.461 3.935 15.312 1.00 95.62 96 CYS A N 1
ATOM 740 C CA . CYS A 1 96 ? -13.224 3.790 13.871 1.00 95.62 96 CYS A CA 1
ATOM 741 C C . CYS A 1 96 ? -13.746 4.978 13.045 1.00 95.62 96 CYS A C 1
ATOM 743 O O . CYS A 1 96 ? -13.290 5.188 11.920 1.00 95.62 96 CYS A O 1
ATOM 745 N N . GLN A 1 97 ? -14.688 5.765 13.573 1.00 95.62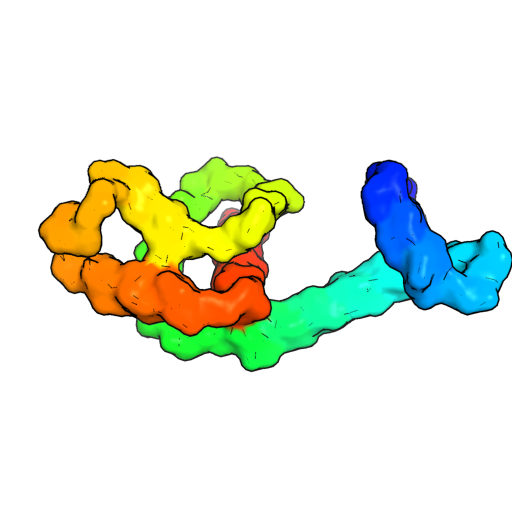 97 GLN A N 1
ATOM 746 C CA . GLN A 1 97 ? -15.245 6.938 12.885 1.00 95.62 97 GLN A CA 1
ATOM 747 C C . GLN A 1 97 ? -14.187 8.003 12.528 1.00 95.62 97 GLN A C 1
ATOM 749 O O . GLN A 1 97 ? -14.095 8.373 11.358 1.00 95.62 97 GLN A O 1
ATOM 754 N N . PRO A 1 98 ? -13.324 8.469 13.452 1.00 95.88 98 PRO A N 1
ATOM 755 C CA . PRO A 1 98 ? -12.263 9.409 13.084 1.00 95.88 98 PRO A CA 1
ATOM 756 C C . PRO A 1 98 ? -11.218 8.766 12.161 1.00 95.88 98 PRO A C 1
ATOM 758 O O . PRO A 1 98 ? -10.649 9.437 11.300 1.00 95.88 98 PRO A O 1
ATOM 761 N N . LEU A 1 99 ? -10.980 7.456 12.296 1.00 96.88 99 LEU A N 1
ATOM 762 C CA . LEU A 1 99 ? -10.048 6.733 11.437 1.00 96.88 99 LEU A CA 1
ATOM 763 C C . LEU A 1 99 ? -10.528 6.715 9.979 1.00 96.88 99 LEU A C 1
ATOM 765 O O . LEU A 1 99 ? -9.734 7.005 9.085 1.00 96.88 99 LEU A O 1
ATOM 769 N N . VAL A 1 100 ? -11.812 6.435 9.718 1.00 96.31 100 VAL A N 1
ATOM 770 C CA . VAL A 1 100 ? -12.328 6.412 8.338 1.00 96.31 100 VAL A CA 1
ATOM 771 C C . VAL A 1 100 ? -12.189 7.775 7.663 1.00 96.31 100 VAL A C 1
ATOM 773 O O . VAL A 1 100 ? -11.755 7.845 6.515 1.00 96.31 100 VAL A O 1
ATOM 776 N N . GLU A 1 101 ? -12.457 8.868 8.383 1.00 94.00 101 GLU A N 1
ATOM 777 C CA . GLU A 1 101 ? -12.296 10.229 7.861 1.00 94.00 101 GLU A CA 1
ATOM 778 C C . GLU A 1 101 ? -10.837 10.535 7.507 1.00 94.00 101 GLU A C 1
ATOM 780 O O . GLU A 1 101 ? -10.554 11.124 6.461 1.00 94.00 101 GLU A O 1
ATOM 785 N N . ARG A 1 102 ? -9.887 10.091 8.338 1.00 96.25 102 ARG A N 1
ATOM 786 C CA . ARG A 1 102 ? -8.457 10.218 8.036 1.00 96.25 102 ARG A CA 1
ATOM 787 C C . ARG A 1 102 ? -8.078 9.419 6.793 1.00 96.25 102 ARG A C 1
ATOM 789 O O . ARG A 1 102 ? -7.418 9.967 5.916 1.00 96.25 102 ARG A O 1
ATOM 796 N N . LEU A 1 103 ? -8.514 8.161 6.699 1.00 97.12 103 LEU A N 1
ATOM 797 C CA . LEU A 1 103 ? -8.206 7.267 5.579 1.00 97.12 103 LEU A CA 1
ATOM 798 C C . LEU A 1 103 ? -8.738 7.800 4.240 1.00 97.12 103 LEU A C 1
ATOM 800 O O . LEU A 1 103 ? -8.032 7.718 3.237 1.00 97.12 103 LEU A O 1
ATOM 804 N N . VAL A 1 104 ? -9.938 8.396 4.218 1.00 96.31 104 VAL A N 1
ATOM 805 C CA . VAL A 1 104 ? -10.513 9.020 3.006 1.00 96.31 104 VAL A CA 1
ATOM 806 C C . VAL A 1 104 ? -9.634 10.157 2.479 1.00 96.31 104 VAL A C 1
ATOM 808 O O . VAL A 1 104 ? -9.520 10.340 1.269 1.00 96.31 104 VAL A O 1
ATOM 811 N N . ASN A 1 105 ? -8.995 10.908 3.376 1.00 96.56 105 ASN A N 1
ATOM 812 C CA . ASN A 1 105 ? -8.162 12.055 3.018 1.00 96.56 105 ASN A CA 1
ATOM 813 C C . ASN A 1 105 ? -6.712 11.680 2.659 1.00 96.56 105 ASN A C 1
ATOM 815 O O . ASN A 1 105 ? -5.929 12.557 2.293 1.00 96.56 105 ASN A O 1
ATOM 819 N N . MET A 1 106 ? -6.335 10.402 2.753 1.00 97.75 106 MET A N 1
ATOM 820 C CA . MET A 1 106 ? -4.982 9.953 2.427 1.00 97.75 106 MET A CA 1
ATOM 821 C C . MET A 1 106 ? -4.749 9.839 0.924 1.00 97.75 106 MET A C 1
ATOM 823 O O . MET A 1 106 ? -5.585 9.341 0.163 1.00 97.75 106 MET A O 1
ATOM 827 N N . THR A 1 107 ? -3.542 10.215 0.503 1.00 97.69 107 THR A N 1
ATOM 828 C CA . THR A 1 107 ? -3.095 10.025 -0.878 1.00 97.69 107 THR A CA 1
ATOM 829 C C . THR A 1 107 ? -2.955 8.536 -1.208 1.00 97.69 107 THR A C 1
ATOM 831 O O . THR A 1 107 ? -2.798 7.689 -0.328 1.00 97.69 107 THR A O 1
ATOM 834 N N . GLN A 1 108 ? -2.939 8.192 -2.498 1.00 97.25 108 GLN A N 1
ATOM 835 C CA . GLN A 1 108 ? -2.689 6.808 -2.923 1.00 97.25 108 GLN A CA 1
ATOM 836 C C . GLN A 1 108 ? -1.319 6.286 -2.467 1.00 97.25 108 GLN A C 1
ATOM 838 O O . GLN A 1 108 ? -1.183 5.093 -2.212 1.00 97.25 108 GLN A O 1
ATOM 843 N N . ALA A 1 109 ? -0.319 7.161 -2.329 1.00 97.62 109 ALA A N 1
ATOM 844 C CA . ALA A 1 109 ? 1.004 6.765 -1.859 1.00 97.62 109 ALA A CA 1
ATOM 845 C C . ALA A 1 109 ? 0.991 6.414 -0.361 1.00 97.62 109 ALA A C 1
ATOM 847 O O . ALA A 1 109 ? 1.555 5.395 0.032 1.00 97.62 109 ALA A O 1
ATOM 848 N N . GLN A 1 110 ? 0.260 7.184 0.451 1.00 98.38 110 GLN A N 1
ATOM 849 C CA . GLN A 1 110 ? 0.049 6.887 1.871 1.00 98.38 110 GLN A CA 1
ATOM 850 C C . GLN A 1 110 ? -0.772 5.607 2.071 1.00 98.38 110 GLN A C 1
ATOM 852 O O . GLN A 1 110 ? -0.416 4.760 2.889 1.00 98.38 110 GLN A O 1
ATOM 857 N N . GLN A 1 111 ? -1.838 5.416 1.287 1.00 97.75 111 GLN A N 1
ATOM 858 C CA . GLN A 1 111 ? -2.630 4.183 1.338 1.00 97.75 111 GLN A CA 1
ATOM 859 C C . GLN A 1 111 ? -1.809 2.960 0.896 1.00 97.75 111 GLN A C 1
ATOM 861 O O . GLN A 1 111 ? -1.874 1.904 1.523 1.00 97.75 111 GLN A O 1
ATOM 866 N N . PHE A 1 112 ? -0.963 3.104 -0.127 1.00 97.19 112 PHE A N 1
ATOM 867 C CA . PHE A 1 112 ? 0.004 2.071 -0.493 1.00 97.19 112 PHE A CA 1
ATOM 868 C C . PHE A 1 112 ? 0.976 1.761 0.654 1.00 97.19 112 PHE A C 1
ATOM 870 O O . PHE A 1 112 ? 1.179 0.589 0.966 1.00 97.19 112 PHE A O 1
ATOM 877 N N . ALA A 1 113 ? 1.530 2.780 1.317 1.00 98.00 113 ALA A N 1
ATOM 878 C CA . ALA A 1 113 ? 2.439 2.603 2.448 1.00 98.00 113 ALA A CA 1
ATOM 879 C C . ALA A 1 113 ? 1.787 1.859 3.628 1.00 98.00 113 ALA A C 1
ATOM 881 O O . ALA A 1 113 ? 2.431 1.029 4.271 1.00 98.00 113 ALA A O 1
ATOM 882 N N . ILE A 1 114 ? 0.498 2.107 3.890 1.00 97.56 114 ILE A N 1
ATOM 883 C CA . ILE A 1 114 ? -0.279 1.334 4.867 1.00 97.56 114 ILE A CA 1
ATOM 884 C C . ILE A 1 114 ? -0.363 -0.138 4.448 1.00 97.56 114 ILE A C 1
ATOM 886 O O . ILE A 1 114 ? -0.033 -1.011 5.248 1.00 97.56 114 ILE A O 1
ATOM 890 N N . LEU A 1 115 ? -0.778 -0.429 3.210 1.00 96.69 115 LEU A N 1
ATOM 891 C CA . LEU A 1 115 ? -0.904 -1.812 2.735 1.00 96.69 115 LEU A CA 1
ATOM 892 C C . LEU A 1 115 ? 0.431 -2.559 2.730 1.00 96.69 115 LEU A C 1
ATOM 894 O O . LEU A 1 115 ? 0.470 -3.744 3.061 1.00 96.69 115 LEU A O 1
ATOM 898 N N . ASP A 1 116 ? 1.525 -1.883 2.384 1.00 96.38 116 ASP A N 1
ATOM 899 C CA . ASP A 1 116 ? 2.870 -2.448 2.476 1.00 96.38 116 ASP A CA 1
ATOM 900 C C . ASP A 1 116 ? 3.219 -2.824 3.925 1.00 96.38 116 ASP A C 1
ATOM 902 O O . ASP A 1 116 ? 3.612 -3.960 4.199 1.00 96.38 116 ASP A O 1
ATOM 906 N N . ALA A 1 117 ? 2.958 -1.929 4.884 1.00 96.94 117 ALA A N 1
ATOM 907 C CA . ALA A 1 117 ? 3.167 -2.209 6.302 1.00 96.94 117 ALA A CA 1
ATOM 908 C C . ALA A 1 117 ? 2.304 -3.380 6.812 1.00 96.94 117 ALA A C 1
ATOM 910 O O . ALA A 1 117 ? 2.788 -4.206 7.587 1.00 96.94 117 ALA A O 1
ATOM 911 N N . VAL A 1 118 ? 1.051 -3.483 6.360 1.00 96.38 118 VAL A N 1
ATOM 912 C CA . VAL A 1 118 ? 0.144 -4.596 6.690 1.00 96.38 118 VAL A CA 1
ATOM 913 C C . VAL A 1 118 ? 0.662 -5.921 6.128 1.00 96.38 118 VAL A C 1
ATOM 915 O O . VAL A 1 118 ? 0.669 -6.925 6.839 1.00 96.38 118 VAL A O 1
ATOM 918 N N . ARG A 1 119 ? 1.150 -5.938 4.881 1.00 94.56 119 ARG A N 1
ATOM 919 C CA . ARG A 1 119 ? 1.772 -7.131 4.283 1.00 94.56 119 ARG A CA 1
ATOM 920 C C . ARG A 1 119 ? 2.982 -7.592 5.085 1.00 94.56 119 ARG A C 1
ATOM 922 O O . ARG A 1 119 ? 3.103 -8.783 5.350 1.00 94.56 119 ARG A O 1
ATOM 929 N N . LEU A 1 120 ? 3.856 -6.666 5.482 1.00 94.38 120 LEU A N 1
ATOM 930 C CA . LEU A 1 120 ? 5.028 -6.985 6.301 1.00 94.38 120 LEU A CA 1
ATOM 931 C C . LEU A 1 120 ? 4.632 -7.547 7.669 1.00 94.38 120 LEU A C 1
ATOM 933 O O . LEU A 1 120 ? 5.248 -8.505 8.123 1.00 94.38 120 LEU A O 1
ATOM 937 N N . TYR A 1 121 ? 3.601 -6.979 8.302 1.00 95.31 121 TYR A N 1
ATOM 938 C CA . TYR A 1 121 ? 3.083 -7.474 9.576 1.00 95.31 121 TYR A CA 1
ATOM 939 C C . TYR A 1 121 ? 2.596 -8.923 9.463 1.00 95.31 121 TYR A C 1
ATOM 941 O O . TYR A 1 121 ? 3.031 -9.772 10.236 1.00 95.31 121 TYR A O 1
ATOM 949 N N . TRP A 1 122 ? 1.743 -9.224 8.480 1.00 93.69 122 TRP A N 1
ATOM 950 C CA . TRP A 1 122 ? 1.179 -10.566 8.316 1.0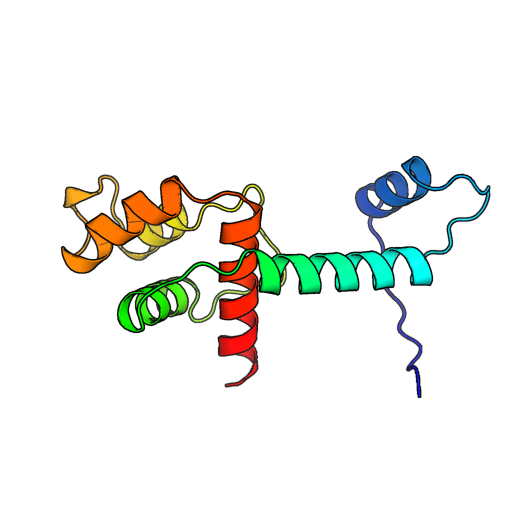0 93.69 122 TRP A CA 1
ATOM 951 C C . TRP A 1 122 ? 2.182 -11.592 7.782 1.00 93.69 122 TRP A C 1
ATOM 953 O O . TRP A 1 122 ? 2.084 -12.761 8.131 1.00 93.69 122 TRP A O 1
ATOM 963 N N . ALA A 1 123 ? 3.167 -11.178 6.981 1.00 91.62 123 ALA A N 1
ATOM 964 C CA . ALA A 1 123 ? 4.230 -12.066 6.505 1.00 91.62 123 ALA A CA 1
ATOM 965 C C . ALA A 1 123 ? 5.242 -12.457 7.597 1.00 91.62 123 ALA A C 1
ATOM 967 O O . ALA A 1 123 ? 6.019 -13.389 7.396 1.00 91.62 123 ALA A O 1
ATOM 968 N N . ALA A 1 124 ? 5.279 -11.723 8.713 1.00 90.38 124 ALA A N 1
ATOM 969 C CA . ALA A 1 124 ? 6.159 -11.998 9.846 1.00 90.38 124 ALA A CA 1
ATOM 970 C C . ALA A 1 124 ? 5.544 -12.950 10.891 1.00 90.38 124 ALA A C 1
ATOM 972 O O . ALA A 1 124 ? 6.232 -13.285 11.858 1.00 90.38 124 ALA A O 1
ATOM 973 N N . GLN A 1 125 ? 4.278 -13.343 10.715 1.00 79.88 125 GLN A N 1
ATOM 974 C CA . GLN A 1 125 ? 3.581 -14.330 11.549 1.00 79.88 125 GLN A CA 1
ATOM 975 C C . GLN A 1 125 ? 3.905 -15.754 11.088 1.00 79.88 125 GLN A C 1
ATOM 977 O O . GLN A 1 125 ? 4.058 -16.630 11.968 1.00 79.88 125 GLN A O 1
#

Organism: NCBI:txid1931275

Foldseek 3Di:
DDDDDDDDDDPVRVCVQVVPDPDPDGPVVVVVVVVVVVLVVLLVVLADDDDPVLLVLLLQLCVVNPLPDDDPPQQSLVSSCVSQVHPDLVSDDPVCSVVSVVSVPGDSSNSSSSSVVSCVVVVVD

Radius of gyration: 17.75 Å; chains: 1; bounding box: 47×29×47 Å

pLDDT: mean 92.55, std 7.46, range [43.31, 98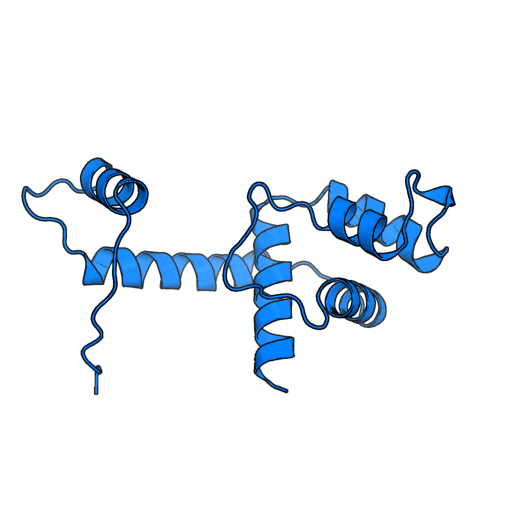.38]

Sequence (125 aa):
MASRKNIHVTDNTEQYIIGRTTTDQPNWSGTINSAFELLAHLAKAEKPELSGEEWAEIQNIYAGSELSKLCLPINIAADLMTHYGATITSQLPEHCQPLVERLVNMTQAQQFAILDAVRLYWAAQ

Secondary structure (DSSP, 8-state):
-PPP------HHHHHHHHTT--SSS--HHHHHHHHHHHHHHHHHHT-----HHHHHHHHHHTTT--TTS--SS--HHHHHHHHTT-SSGGGS-TTHHHHHHHHHT--HHHHHHHHHHHHHHHHT-